Protein AF-A0A843W2I0-F1 (afdb_monomer_lite)

Structure (mmCIF, N/CA/C/O backbone):
data_AF-A0A843W2I0-F1
#
_entry.id   AF-A0A843W2I0-F1
#
loop_
_atom_site.group_PDB
_atom_site.id
_atom_site.type_symbol
_atom_site.label_atom_id
_atom_site.label_alt_id
_atom_site.label_comp_id
_atom_site.label_asym_id
_atom_site.label_entity_id
_atom_site.label_seq_id
_atom_site.pdbx_PDB_ins_code
_atom_site.Cartn_x
_atom_site.Cartn_y
_atom_site.Cartn_z
_atom_site.occupancy
_atom_site.B_iso_or_equiv
_atom_site.auth_seq_id
_atom_site.auth_comp_id
_atom_site.auth_asym_id
_atom_site.auth_atom_id
_atom_site.pdbx_PDB_model_num
ATOM 1 N N . MET A 1 1 ? 0.707 -8.699 9.825 1.00 76.62 1 MET A N 1
ATOM 2 C CA . MET A 1 1 ? -0.359 -8.450 8.830 1.00 76.62 1 MET A CA 1
ATOM 3 C C . MET A 1 1 ? -0.355 -7.007 8.330 1.00 76.62 1 MET A C 1
ATOM 5 O O . MET A 1 1 ? -0.052 -6.825 7.166 1.00 76.62 1 MET A O 1
ATOM 9 N N . VAL A 1 2 ? -0.601 -5.985 9.166 1.00 88.38 2 VAL A N 1
ATOM 10 C CA . VAL A 1 2 ? -0.625 -4.571 8.709 1.00 88.38 2 VAL A CA 1
ATOM 11 C C . VAL A 1 2 ? 0.712 -4.120 8.103 1.00 88.38 2 VAL A C 1
ATOM 13 O O . VAL A 1 2 ? 0.729 -3.657 6.972 1.00 88.38 2 VAL A O 1
ATOM 16 N N . GLN A 1 3 ? 1.838 -4.365 8.782 1.00 85.31 3 GLN A N 1
ATOM 17 C CA . GLN A 1 3 ? 3.174 -4.049 8.246 1.00 85.31 3 GLN A CA 1
ATOM 18 C C . GLN A 1 3 ? 3.486 -4.772 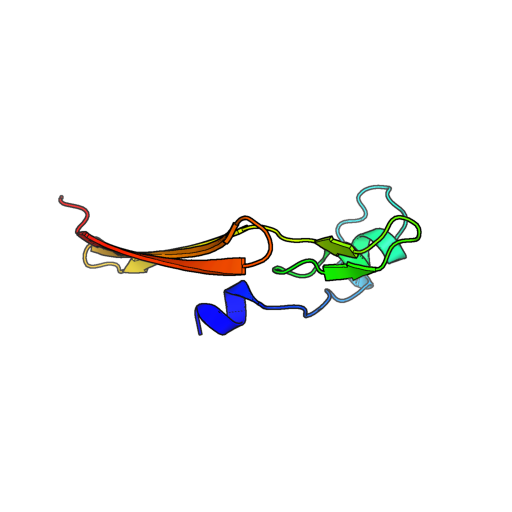6.924 1.00 85.31 3 GLN A C 1
ATOM 20 O O . GLN A 1 3 ? 4.102 -4.196 6.037 1.00 85.31 3 GLN A O 1
ATOM 25 N N . GLN A 1 4 ? 3.036 -6.025 6.776 1.00 90.88 4 GLN A N 1
ATOM 26 C CA . GLN A 1 4 ? 3.221 -6.789 5.536 1.00 90.88 4 GLN A CA 1
ATOM 27 C C . GLN A 1 4 ? 2.438 -6.161 4.383 1.00 90.88 4 GLN A C 1
ATOM 29 O O . GLN A 1 4 ? 3.000 -5.992 3.314 1.00 90.88 4 GLN A O 1
ATOM 34 N N . LEU A 1 5 ? 1.183 -5.758 4.620 1.00 91.94 5 LEU A N 1
ATOM 35 C CA . LEU A 1 5 ? 0.372 -5.045 3.631 1.00 91.94 5 LEU A CA 1
ATOM 36 C C . LEU A 1 5 ? 1.000 -3.695 3.251 1.00 91.94 5 LEU A C 1
ATOM 38 O O . LEU A 1 5 ? 1.079 -3.352 2.079 1.00 91.94 5 LEU A O 1
ATOM 42 N N . MET A 1 6 ? 1.462 -2.934 4.246 1.00 94.12 6 MET A N 1
ATOM 43 C CA . MET A 1 6 ? 2.040 -1.600 4.052 1.00 94.12 6 MET A CA 1
ATOM 44 C C . MET A 1 6 ? 3.339 -1.618 3.244 1.00 94.12 6 MET A C 1
ATOM 46 O O . MET A 1 6 ? 3.640 -0.635 2.576 1.00 94.12 6 MET A O 1
ATOM 50 N N . ARG A 1 7 ? 4.094 -2.721 3.289 1.00 93.50 7 ARG A N 1
ATOM 51 C CA . ARG A 1 7 ? 5.356 -2.919 2.562 1.00 93.50 7 ARG A CA 1
ATOM 52 C C . ARG A 1 7 ? 5.245 -3.980 1.465 1.00 93.50 7 ARG A C 1
ATOM 54 O O . ARG A 1 7 ? 6.264 -4.534 1.056 1.00 93.50 7 ARG A O 1
ATOM 61 N N . ASP A 1 8 ? 4.032 -4.279 1.008 1.00 95.81 8 ASP A N 1
ATOM 62 C CA . ASP A 1 8 ? 3.814 -5.289 -0.020 1.00 95.81 8 ASP A CA 1
ATOM 63 C C . ASP A 1 8 ? 4.330 -4.801 -1.379 1.00 95.81 8 ASP A C 1
ATOM 65 O O . ASP A 1 8 ? 3.879 -3.789 -1.913 1.00 95.81 8 ASP A O 1
ATOM 69 N N . THR A 1 9 ? 5.304 -5.524 -1.925 1.00 95.94 9 THR A N 1
ATOM 70 C CA . THR A 1 9 ? 5.942 -5.234 -3.217 1.00 95.94 9 THR A CA 1
ATOM 71 C C . THR A 1 9 ? 5.534 -6.236 -4.299 1.00 95.94 9 THR A C 1
ATOM 73 O O . THR A 1 9 ? 6.167 -6.301 -5.357 1.00 95.94 9 THR A O 1
ATOM 76 N N . VAL A 1 10 ? 4.496 -7.041 -4.046 1.00 96.12 10 VAL A N 1
ATOM 77 C CA . VAL A 1 10 ? 4.035 -8.065 -4.983 1.00 96.12 10 VAL A CA 1
ATOM 78 C C . VAL A 1 10 ? 3.376 -7.376 -6.173 1.00 96.12 10 VAL A C 1
ATOM 80 O O . VAL A 1 10 ? 2.467 -6.563 -6.027 1.00 96.12 10 VAL A O 1
ATOM 83 N N . LYS A 1 11 ? 3.863 -7.690 -7.374 1.00 95.88 11 LYS A N 1
ATOM 84 C CA . LYS A 1 11 ? 3.300 -7.171 -8.622 1.00 95.88 11 LYS A CA 1
ATOM 85 C C . LYS A 1 11 ? 2.042 -7.944 -8.990 1.00 95.88 11 LYS A C 1
ATOM 87 O O . LYS A 1 11 ? 1.954 -9.146 -8.744 1.00 95.88 11 LYS A O 1
ATOM 92 N N . ALA A 1 12 ? 1.098 -7.252 -9.613 1.00 94.56 12 ALA A N 1
ATOM 93 C CA . ALA A 1 12 ? -0.073 -7.881 -10.194 1.00 94.56 12 ALA A CA 1
ATOM 94 C C . ALA A 1 12 ? 0.311 -8.774 -11.382 1.00 94.56 12 ALA A C 1
ATOM 96 O O . ALA A 1 12 ? 1.279 -8.506 -12.102 1.00 94.56 12 ALA A O 1
ATOM 97 N N . ASP A 1 13 ? -0.503 -9.800 -11.621 1.00 95.25 13 ASP A N 1
ATOM 98 C CA . ASP A 1 13 ? -0.421 -10.585 -12.847 1.00 95.25 13 ASP A CA 1
ATOM 99 C C . ASP A 1 13 ? -0.670 -9.685 -14.060 1.00 95.25 13 ASP A C 1
ATOM 101 O O . ASP A 1 13 ? -1.600 -8.874 -14.075 1.00 95.25 13 ASP A O 1
ATOM 105 N N . ARG A 1 14 ? 0.141 -9.854 -15.110 1.00 93.06 14 ARG A N 1
ATOM 106 C CA . ARG A 1 14 ? 0.098 -8.997 -16.306 1.00 93.06 14 ARG A CA 1
ATOM 107 C C . ARG A 1 14 ? -1.276 -8.981 -16.979 1.00 93.06 14 ARG A C 1
ATOM 109 O O . ARG A 1 14 ? -1.708 -7.949 -17.487 1.00 93.06 14 ARG A O 1
ATOM 116 N N . ASP A 1 15 ? -1.974 -10.111 -16.950 1.00 94.88 15 ASP A N 1
ATOM 117 C CA . ASP A 1 15 ? -3.301 -10.259 -17.554 1.00 94.88 15 ASP A CA 1
ATOM 118 C C . ASP A 1 15 ? -4.409 -9.550 -16.756 1.00 94.88 15 ASP A C 1
ATOM 120 O O . ASP A 1 15 ? -5.481 -9.272 -17.299 1.00 94.88 15 ASP A O 1
ATOM 124 N N . CYS A 1 16 ? -4.135 -9.214 -15.492 1.00 94.69 16 CYS A N 1
ATOM 125 C CA . CYS A 1 16 ? -5.042 -8.525 -14.575 1.00 94.69 16 CYS A CA 1
ATOM 126 C C . CYS A 1 16 ? -4.811 -7.004 -14.529 1.00 94.69 16 CYS A C 1
ATOM 128 O O . CYS A 1 16 ? -5.481 -6.312 -13.760 1.00 94.69 16 CYS A O 1
ATOM 130 N N . LEU A 1 17 ? -3.870 -6.472 -15.318 1.00 95.25 17 LEU A N 1
ATOM 131 C CA . LEU A 1 17 ? -3.578 -5.039 -15.335 1.00 95.25 17 LEU A CA 1
ATOM 132 C C . LEU A 1 17 ? -4.756 -4.224 -15.905 1.00 95.25 17 LEU A C 1
ATOM 134 O O . LEU A 1 17 ? -5.452 -4.690 -16.814 1.00 95.25 17 LEU A O 1
ATOM 138 N N . PRO A 1 18 ? -4.980 -2.991 -15.410 1.00 93.25 18 PRO A N 1
ATOM 139 C CA . PRO A 1 18 ? -6.154 -2.196 -15.764 1.00 93.25 18 PRO A CA 1
ATOM 140 C C . PRO A 1 18 ? -6.161 -1.645 -17.200 1.00 93.25 18 PRO A C 1
ATOM 142 O O . PRO A 1 18 ? -7.183 -1.098 -17.618 1.00 93.25 18 PRO A O 1
ATOM 145 N N . ARG A 1 19 ? -5.077 -1.807 -17.975 1.00 93.69 19 ARG A N 1
ATOM 146 C CA . ARG A 1 19 ? -4.939 -1.318 -19.360 1.00 93.69 19 ARG A CA 1
ATOM 147 C C . ARG A 1 19 ? -5.203 0.180 -19.454 1.00 93.69 19 ARG A C 1
ATOM 149 O O . ARG A 1 19 ? -5.963 0.653 -20.298 1.00 93.69 19 ARG A O 1
ATOM 156 N N . THR A 1 20 ? -4.539 0.932 -18.589 1.00 93.81 20 THR A N 1
ATOM 157 C CA . THR A 1 20 ? -4.664 2.393 -18.450 1.00 93.81 20 THR A CA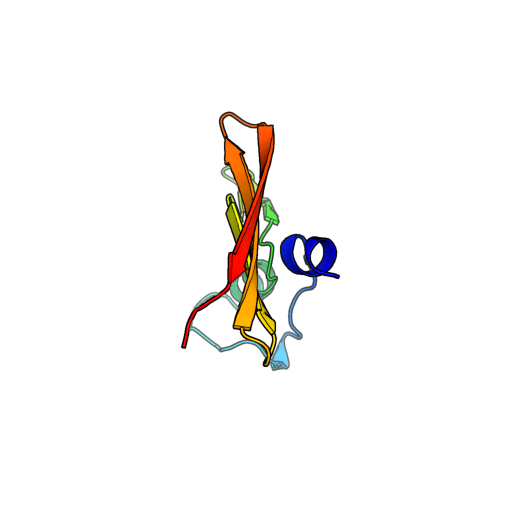 1
ATOM 158 C C . THR A 1 20 ? -4.268 3.196 -19.695 1.00 93.81 20 THR A C 1
ATOM 160 O O . THR A 1 20 ? -4.483 4.405 -19.734 1.00 93.81 20 THR A O 1
ATOM 163 N N . GLY A 1 21 ? -3.693 2.554 -20.718 1.00 93.81 21 GLY A N 1
ATOM 164 C CA . GLY A 1 21 ? -3.112 3.211 -21.893 1.00 93.81 21 GLY A CA 1
ATOM 165 C C . GLY A 1 21 ? -1.653 3.636 -21.691 1.00 93.81 21 GLY A C 1
ATOM 166 O O . GLY A 1 21 ? -1.037 4.168 -22.614 1.00 93.81 21 GLY A O 1
ATOM 167 N N . CYS A 1 22 ? -1.092 3.385 -20.506 1.00 90.94 22 CYS A N 1
ATOM 168 C CA . CYS A 1 22 ? 0.342 3.446 -20.255 1.00 90.94 22 CYS A CA 1
ATOM 169 C C . CYS A 1 22 ? 1.062 2.213 -20.821 1.00 90.94 22 CYS A C 1
ATOM 171 O O . CYS A 1 22 ? 0.441 1.222 -21.206 1.00 90.94 22 CYS A O 1
ATOM 173 N N . ASP A 1 23 ? 2.393 2.287 -20.861 1.00 93.44 23 ASP A N 1
ATOM 174 C CA . ASP A 1 23 ? 3.227 1.129 -21.168 1.00 93.44 23 ASP A CA 1
ATOM 175 C C . ASP A 1 23 ? 2.923 -0.028 -20.184 1.00 93.44 23 ASP A C 1
ATOM 177 O O . ASP A 1 23 ? 2.904 0.214 -18.972 1.00 93.44 23 ASP A O 1
ATOM 181 N N . PRO A 1 24 ? 2.671 -1.264 -20.662 1.00 93.31 24 PRO A N 1
ATOM 182 C CA . PRO A 1 24 ? 2.287 -2.376 -19.790 1.00 93.31 24 PRO A CA 1
ATOM 183 C C . PRO A 1 24 ? 3.339 -2.747 -18.745 1.00 93.31 24 PRO A C 1
ATOM 185 O O . PRO A 1 24 ? 2.986 -3.211 -17.662 1.00 93.31 24 PRO A O 1
ATOM 188 N N . ASP A 1 25 ? 4.623 -2.556 -19.047 1.00 93.12 25 ASP A N 1
ATOM 189 C CA . ASP A 1 25 ? 5.684 -2.874 -18.098 1.00 93.12 25 ASP A CA 1
ATOM 190 C C . ASP A 1 25 ? 5.717 -1.807 -16.999 1.00 93.12 25 ASP A C 1
ATOM 192 O O . ASP A 1 25 ? 5.820 -2.145 -15.823 1.00 93.12 25 ASP A O 1
ATOM 196 N N . LEU A 1 26 ? 5.500 -0.531 -17.346 1.00 92.56 26 LEU A N 1
ATOM 197 C CA . LEU A 1 26 ? 5.299 0.530 -16.353 1.00 92.56 26 LEU A CA 1
ATOM 198 C C . LEU A 1 26 ? 4.073 0.264 -15.466 1.00 92.56 26 LEU A C 1
ATOM 200 O O . LEU A 1 26 ? 4.153 0.425 -14.251 1.00 92.56 26 LEU A O 1
ATOM 204 N N . GLU A 1 27 ? 2.948 -0.145 -16.051 1.00 94.75 27 GLU A N 1
ATOM 205 C CA . GLU A 1 27 ? 1.724 -0.467 -15.306 1.00 94.75 27 GLU A CA 1
ATOM 206 C C . GLU A 1 27 ? 1.953 -1.624 -14.318 1.00 94.75 27 GLU A C 1
ATOM 208 O O . GLU A 1 27 ? 1.519 -1.558 -13.168 1.00 94.75 27 GLU A O 1
ATOM 213 N N . MET A 1 28 ? 2.717 -2.640 -14.726 1.00 95.19 28 MET A N 1
ATOM 214 C CA . MET A 1 28 ? 3.125 -3.746 -13.861 1.00 95.19 28 MET A CA 1
ATOM 215 C C . MET A 1 28 ? 4.083 -3.299 -12.746 1.00 95.19 28 MET A C 1
ATOM 217 O O . MET A 1 28 ? 3.910 -3.696 -11.594 1.00 95.19 28 MET A O 1
ATOM 221 N N . GLU A 1 29 ? 5.083 -2.466 -13.049 1.00 94.62 29 GLU A N 1
ATOM 222 C CA . GLU A 1 29 ? 6.033 -1.933 -12.060 1.00 94.62 29 GLU A CA 1
ATOM 223 C C . GLU A 1 29 ? 5.341 -1.095 -10.969 1.00 94.62 29 GLU A C 1
ATOM 225 O O . GLU A 1 29 ? 5.763 -1.109 -9.813 1.00 94.62 29 GLU A O 1
ATOM 230 N N . LEU A 1 30 ? 4.260 -0.394 -11.321 1.00 94.25 30 LEU A N 1
ATOM 231 C CA . LEU A 1 30 ? 3.492 0.464 -10.413 1.00 94.25 30 LEU A CA 1
ATOM 232 C C . LEU A 1 30 ? 2.307 -0.244 -9.736 1.00 94.25 30 LEU A C 1
ATOM 234 O O . LEU A 1 30 ? 1.586 0.388 -8.968 1.00 94.25 30 LEU A O 1
ATOM 238 N N . SER A 1 31 ? 2.101 -1.532 -10.014 1.00 95.31 31 SER A N 1
ATOM 239 C CA . SER A 1 31 ? 0.987 -2.320 -9.472 1.00 95.31 31 SER A CA 1
ATOM 240 C C . SER A 1 31 ? 1.052 -2.695 -7.978 1.00 95.31 31 SER A C 1
ATOM 242 O O . SER A 1 31 ? -0.023 -2.908 -7.412 1.00 95.31 31 SER A O 1
ATOM 244 N N . PRO A 1 32 ? 2.223 -2.790 -7.307 1.00 95.94 32 PRO A N 1
ATOM 245 C CA . PRO A 1 32 ? 2.260 -3.128 -5.884 1.00 95.94 32 PRO A CA 1
ATOM 246 C C . PRO A 1 32 ? 1.625 -2.065 -4.981 1.00 95.94 32 PRO A C 1
ATOM 248 O O . PRO A 1 32 ? 1.619 -0.878 -5.307 1.00 95.94 32 PRO A O 1
ATOM 251 N N . VAL A 1 33 ? 1.190 -2.470 -3.782 1.00 95.12 33 VAL A N 1
ATOM 252 C CA . VAL A 1 33 ? 0.720 -1.526 -2.745 1.00 95.12 33 VAL A CA 1
ATOM 253 C C . VAL A 1 33 ? 1.849 -0.576 -2.331 1.00 95.12 33 VAL A C 1
ATOM 255 O O . VAL A 1 33 ? 1.653 0.636 -2.207 1.00 95.12 33 VAL A O 1
ATOM 258 N N . PHE A 1 34 ? 3.053 -1.115 -2.142 1.00 96.56 34 PHE A N 1
ATOM 259 C CA . PHE A 1 34 ? 4.265 -0.352 -1.897 1.00 96.56 34 PHE A CA 1
ATOM 260 C C . PHE A 1 34 ? 5.106 -0.284 -3.173 1.00 96.56 34 PHE A C 1
ATOM 262 O O . PHE A 1 34 ? 5.917 -1.162 -3.471 1.00 96.56 34 PHE A O 1
ATOM 269 N N . VAL A 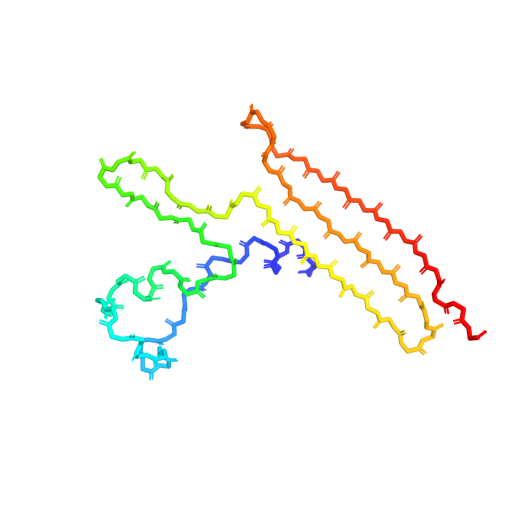1 35 ? 4.924 0.793 -3.934 1.00 96.88 35 VAL A N 1
ATOM 270 C CA . VAL A 1 35 ? 5.676 1.033 -5.165 1.00 96.88 35 VAL A CA 1
ATOM 271 C C . VAL A 1 35 ? 7.128 1.350 -4.823 1.00 96.88 35 VAL A C 1
ATOM 273 O O . VAL A 1 35 ? 7.409 2.273 -4.058 1.00 96.88 35 VAL A O 1
ATOM 276 N N . GLN A 1 36 ? 8.066 0.631 -5.434 1.00 94.62 36 GLN A N 1
ATOM 277 C CA . GLN A 1 36 ? 9.491 0.935 -5.345 1.00 94.62 36 GLN A CA 1
ATOM 278 C C . GLN A 1 36 ? 10.203 0.488 -6.621 1.00 94.62 36 GLN A C 1
ATOM 280 O O . GLN A 1 36 ? 10.533 -0.683 -6.786 1.00 94.62 36 GLN A O 1
ATOM 285 N N . VAL A 1 37 ? 10.456 1.440 -7.515 1.00 94.44 37 VAL A N 1
ATOM 286 C CA . VAL A 1 37 ? 10.986 1.181 -8.857 1.00 94.44 37 VAL A CA 1
ATOM 287 C C . VAL A 1 37 ? 12.212 2.053 -9.102 1.00 94.44 37 VAL A C 1
ATOM 289 O O . VAL A 1 37 ? 12.233 3.249 -8.792 1.00 94.44 37 VAL A O 1
ATOM 292 N N . ASP A 1 38 ? 13.266 1.458 -9.649 1.00 92.56 38 ASP A N 1
ATOM 293 C CA . ASP A 1 38 ? 14.466 2.200 -10.020 1.00 92.56 38 ASP A CA 1
ATOM 294 C C . ASP A 1 38 ? 14.288 2.769 -11.435 1.00 92.56 38 ASP A C 1
ATOM 296 O O . ASP A 1 38 ? 14.039 2.050 -12.400 1.00 92.56 38 ASP A O 1
ATOM 300 N N . THR A 1 39 ? 14.401 4.091 -11.566 1.00 89.44 39 THR A N 1
ATOM 301 C CA . THR A 1 39 ? 14.292 4.798 -12.849 1.00 89.44 39 THR A CA 1
ATOM 302 C C . THR A 1 39 ? 15.637 5.405 -13.236 1.00 89.44 39 THR A C 1
ATOM 304 O O . THR A 1 39 ? 16.526 5.581 -12.401 1.00 89.44 39 THR A O 1
ATOM 307 N N . LYS A 1 40 ? 15.778 5.852 -14.490 1.00 91.38 40 LYS A N 1
ATOM 308 C CA . LYS A 1 40 ? 16.977 6.587 -14.945 1.00 91.38 40 LYS A CA 1
ATOM 309 C C . LYS A 1 40 ? 17.263 7.864 -14.139 1.00 91.38 40 LYS A C 1
ATOM 311 O O . LYS A 1 40 ? 18.382 8.360 -14.175 1.00 91.38 40 LYS A O 1
ATOM 316 N N . LYS A 1 41 ? 16.259 8.415 -13.448 1.00 92.12 41 LYS A N 1
ATOM 317 C CA . LYS A 1 41 ? 16.370 9.632 -12.626 1.00 92.12 41 LYS A CA 1
ATOM 318 C C . LYS A 1 41 ? 16.549 9.333 -11.132 1.00 92.12 41 LYS A C 1
ATOM 320 O O . LYS A 1 41 ? 16.569 10.263 -10.334 1.00 92.12 41 LYS A O 1
ATOM 325 N N . GLY A 1 42 ? 16.672 8.060 -10.759 1.00 91.38 42 GLY A N 1
ATOM 326 C CA . GLY A 1 42 ? 16.724 7.600 -9.375 1.00 91.38 42 GLY A CA 1
ATOM 327 C C . GLY A 1 42 ? 15.499 6.776 -8.987 1.00 91.38 42 GLY A C 1
ATOM 328 O O . GLY A 1 42 ? 14.663 6.426 -9.824 1.00 91.38 42 GLY A O 1
ATOM 329 N N . ARG A 1 43 ? 15.408 6.448 -7.699 1.00 90.62 43 ARG A N 1
ATOM 330 C CA . ARG A 1 43 ? 14.333 5.617 -7.156 1.00 90.62 43 ARG A CA 1
ATOM 331 C C . ARG A 1 43 ? 13.026 6.404 -7.066 1.00 90.62 43 ARG A C 1
ATOM 333 O O . ARG A 1 43 ? 12.981 7.462 -6.441 1.00 90.62 43 ARG A O 1
ATOM 340 N N . TYR A 1 44 ? 11.976 5.870 -7.675 1.00 91.56 44 TYR A N 1
ATOM 341 C CA . TYR A 1 44 ? 10.603 6.352 -7.563 1.00 91.56 44 TYR A CA 1
ATOM 342 C C . TYR A 1 44 ? 9.806 5.376 -6.697 1.00 91.56 44 TYR A C 1
ATOM 344 O O . TYR A 1 44 ? 9.985 4.164 -6.805 1.00 91.56 44 TYR A O 1
ATOM 352 N N . GLY A 1 45 ? 8.937 5.880 -5.824 1.00 94.75 45 GLY A N 1
ATOM 353 C CA . GLY A 1 45 ? 8.138 4.992 -4.994 1.00 94.75 45 GLY A CA 1
ATOM 354 C C . GLY A 1 45 ? 7.324 5.667 -3.905 1.00 94.75 45 GLY A C 1
ATOM 355 O O . GLY A 1 45 ? 7.323 6.892 -3.752 1.00 94.75 45 GLY A O 1
ATOM 356 N N . THR A 1 46 ? 6.644 4.823 -3.140 1.00 96.25 46 THR A N 1
ATOM 357 C CA . THR A 1 46 ? 5.801 5.185 -2.008 1.00 96.25 46 THR A CA 1
ATOM 358 C C . THR A 1 46 ? 6.624 5.897 -0.935 1.00 96.25 46 THR A C 1
ATOM 360 O O . THR A 1 46 ? 7.660 5.411 -0.485 1.00 96.25 46 THR A O 1
ATOM 363 N N . ARG A 1 47 ? 6.153 7.079 -0.520 1.00 95.94 47 ARG A N 1
ATOM 364 C CA . ARG A 1 47 ? 6.760 7.890 0.552 1.00 95.94 47 ARG A CA 1
ATOM 365 C C . ARG A 1 47 ? 5.958 7.909 1.846 1.00 95.94 47 ARG A C 1
ATOM 367 O O . ARG A 1 47 ? 6.485 8.344 2.862 1.00 95.94 47 ARG A O 1
ATOM 374 N N . SER A 1 48 ? 4.703 7.494 1.798 1.00 95.81 48 SER A N 1
ATOM 375 C CA . SER A 1 48 ? 3.857 7.277 2.963 1.00 95.8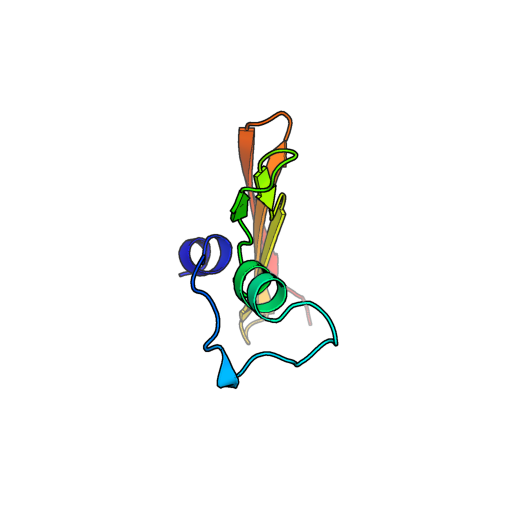1 48 SER A CA 1
ATOM 376 C C . SER A 1 48 ? 2.829 6.214 2.611 1.00 95.81 48 SER A C 1
ATOM 378 O O . SER A 1 48 ? 2.380 6.141 1.466 1.00 95.81 48 SER A O 1
ATOM 380 N N . THR A 1 49 ? 2.491 5.383 3.581 1.00 96.75 49 THR A N 1
ATOM 381 C CA . THR A 1 49 ? 1.416 4.403 3.507 1.00 96.75 49 THR A CA 1
ATOM 382 C C . THR A 1 49 ? 0.657 4.443 4.821 1.00 96.75 49 THR A C 1
ATOM 384 O O . THR A 1 49 ? 1.250 4.604 5.890 1.00 96.75 49 THR A O 1
ATOM 387 N N . ALA A 1 50 ? -0.663 4.331 4.743 1.00 96.00 50 ALA A N 1
ATOM 388 C CA . ALA A 1 50 ? -1.521 4.354 5.909 1.00 96.00 50 ALA A CA 1
ATOM 389 C C . ALA A 1 50 ? -2.577 3.258 5.809 1.00 96.00 50 ALA A C 1
ATOM 391 O O . ALA A 1 50 ? -3.166 3.029 4.753 1.00 96.00 50 ALA A O 1
ATOM 392 N N . VAL A 1 51 ? -2.827 2.591 6.930 1.00 95.69 51 VAL A N 1
ATOM 393 C CA . VAL A 1 51 ? -3.843 1.554 7.068 1.00 95.69 51 VAL A CA 1
ATOM 394 C C . VAL A 1 51 ? -4.787 1.948 8.187 1.00 95.69 51 VAL A C 1
ATOM 396 O O . VAL A 1 51 ? -4.376 2.185 9.321 1.00 95.69 51 VAL A O 1
ATOM 399 N N . LEU A 1 52 ? -6.075 1.964 7.864 1.00 95.12 52 LEU A N 1
ATOM 400 C CA . LEU A 1 52 ? -7.150 2.128 8.825 1.00 95.12 52 LEU A CA 1
ATOM 401 C C . LEU A 1 52 ? -7.832 0.774 9.020 1.00 95.12 52 LEU A C 1
ATOM 403 O O . LEU A 1 52 ? -8.440 0.248 8.088 1.00 95.12 52 LEU A O 1
ATOM 407 N N . SER A 1 53 ? -7.741 0.205 10.219 1.00 94.81 53 SER A N 1
ATOM 408 C CA . SER A 1 53 ? -8.542 -0.960 10.592 1.00 94.81 53 SER A CA 1
ATOM 409 C C . SER A 1 53 ? -9.718 -0.513 11.448 1.00 94.81 53 SER A C 1
ATOM 411 O O . SER A 1 53 ? -9.545 0.237 12.404 1.00 94.81 53 SER A O 1
ATOM 413 N N . VAL A 1 54 ? -10.919 -0.959 11.085 1.00 95.38 54 VAL A N 1
ATOM 414 C CA . VAL A 1 54 ? -12.157 -0.662 11.810 1.00 95.38 54 VAL A CA 1
ATOM 415 C C . VAL A 1 54 ? -12.827 -1.984 12.140 1.00 95.38 54 VAL A C 1
ATOM 417 O O . VAL A 1 54 ? -13.142 -2.774 11.248 1.00 95.38 54 VAL A O 1
ATOM 420 N N . LYS A 1 55 ? -13.031 -2.247 13.426 1.00 95.12 55 LYS A N 1
ATOM 421 C CA . LYS A 1 55 ? -13.769 -3.417 13.900 1.00 95.12 55 LYS A CA 1
ATOM 422 C C . LYS A 1 55 ? -15.250 -3.077 14.049 1.00 95.12 55 LYS A C 1
ATOM 424 O O . LYS A 1 55 ? -15.625 -1.937 14.306 1.00 95.12 55 LYS A O 1
ATOM 429 N N . ALA A 1 56 ? -16.107 -4.094 13.954 1.00 95.25 56 ALA A N 1
ATOM 430 C CA . ALA A 1 56 ? -17.559 -3.935 14.089 1.00 95.25 56 ALA A CA 1
ATOM 431 C C . ALA A 1 56 ? -18.001 -3.370 15.455 1.00 95.25 56 ALA A C 1
ATOM 433 O O . ALA A 1 56 ? -19.098 -2.834 15.576 1.00 95.25 56 ALA A O 1
ATOM 434 N N . ASN A 1 57 ? -17.150 -3.481 16.480 1.00 94.56 57 ASN A N 1
ATOM 435 C CA . ASN A 1 57 ? -17.380 -2.904 17.803 1.00 94.56 57 ASN A CA 1
ATOM 436 C C . ASN A 1 57 ? -17.007 -1.410 17.902 1.00 94.56 57 ASN A C 1
ATOM 438 O O . ASN A 1 57 ? -17.095 -0.861 18.993 1.00 94.56 57 ASN A O 1
ATOM 442 N N . GLY A 1 58 ? -16.588 -0.772 16.804 1.00 95.00 58 GLY A N 1
ATOM 443 C CA . GLY A 1 58 ? -16.196 0.639 16.772 1.00 95.00 58 GLY A CA 1
ATOM 444 C C . GLY A 1 58 ? -14.719 0.901 17.077 1.00 95.00 58 GLY A C 1
ATOM 445 O O . GLY A 1 58 ? -14.288 2.049 16.970 1.00 95.00 58 GLY A O 1
ATOM 446 N N . GLU A 1 59 ? -13.930 -0.132 17.403 1.00 97.12 59 GLU A N 1
ATOM 447 C CA . GLU A 1 59 ? -12.490 0.024 17.618 1.00 97.12 59 GLU A CA 1
ATOM 448 C C . GLU A 1 59 ? -11.788 0.331 16.301 1.00 97.12 59 GLU A C 1
ATOM 450 O O . GLU A 1 59 ? -11.911 -0.421 15.327 1.00 97.12 59 GLU A O 1
ATOM 455 N N . VAL A 1 60 ? -11.012 1.411 16.299 1.00 96.38 60 VAL A N 1
ATOM 456 C CA . VAL A 1 60 ? -10.225 1.843 15.154 1.00 96.38 60 VAL A CA 1
ATOM 457 C C . VAL A 1 60 ? -8.751 1.867 15.507 1.00 96.38 60 VAL A C 1
ATOM 459 O O . VAL A 1 60 ? -8.355 2.396 16.546 1.00 96.38 60 VAL A O 1
ATOM 462 N N . SER A 1 61 ? -7.924 1.323 14.619 1.00 96.12 61 SER A N 1
ATOM 463 C CA . SER A 1 61 ? -6.477 1.518 14.650 1.00 96.12 61 SER A CA 1
ATOM 464 C C . SER A 1 61 ? -6.019 2.114 13.323 1.00 96.12 61 SER A C 1
ATOM 466 O O . SER A 1 61 ? -6.183 1.510 12.263 1.00 96.12 61 SER A O 1
ATOM 468 N N . PHE A 1 62 ? -5.452 3.310 13.395 1.00 96.00 62 PHE A N 1
ATOM 469 C CA . PHE A 1 62 ? -4.768 3.972 12.298 1.00 96.00 62 PHE A CA 1
ATOM 470 C C . PHE A 1 62 ? -3.271 3.706 12.429 1.00 96.00 62 PHE A C 1
ATOM 472 O O . PHE A 1 62 ? -2.684 3.992 13.471 1.00 96.00 62 PHE A O 1
ATOM 479 N N . TYR A 1 63 ? -2.674 3.158 11.380 1.00 96.25 63 TYR A N 1
ATOM 480 C CA . TYR A 1 63 ? -1.241 2.935 11.249 1.00 96.25 63 TYR A CA 1
ATOM 481 C C . TYR A 1 63 ? -0.747 3.772 10.084 1.00 96.25 63 TYR A C 1
ATOM 483 O O . TYR A 1 63 ? -1.330 3.713 9.006 1.00 96.25 63 TYR A O 1
ATOM 491 N N . GLU A 1 64 ? 0.335 4.500 10.274 1.00 96.69 64 GLU A N 1
ATOM 492 C CA . GLU A 1 64 ? 1.003 5.259 9.231 1.00 96.69 64 GLU A CA 1
ATOM 493 C C . GLU A 1 64 ? 2.495 4.962 9.282 1.00 96.69 64 GLU A C 1
ATOM 495 O O . GLU A 1 64 ? 3.102 4.912 10.352 1.00 96.69 64 GLU A O 1
ATOM 500 N N . GLU A 1 65 ? 3.084 4.780 8.111 1.00 95.75 65 GLU A N 1
ATOM 501 C CA . GLU A 1 65 ? 4.521 4.713 7.939 1.00 95.75 65 GLU A CA 1
ATOM 502 C C . GLU A 1 65 ? 4.922 5.669 6.821 1.00 95.75 65 GLU A C 1
ATOM 504 O O . GLU A 1 65 ? 4.414 5.580 5.703 1.00 95.75 65 GLU A O 1
ATOM 509 N N . TYR A 1 66 ? 5.823 6.602 7.114 1.00 95.94 66 TYR A N 1
ATOM 510 C CA . TYR A 1 66 ? 6.152 7.691 6.202 1.00 95.94 66 TYR A CA 1
ATOM 511 C C . TYR A 1 66 ? 7.631 8.068 6.239 1.00 95.94 66 TYR A C 1
ATOM 513 O O . TYR A 1 66 ? 8.329 7.897 7.237 1.00 95.94 66 TYR A O 1
ATOM 521 N N . LEU A 1 67 ? 8.120 8.582 5.112 1.00 95.38 67 LEU A N 1
ATOM 522 C CA . LEU A 1 67 ? 9.506 8.975 4.913 1.00 95.38 67 LEU A CA 1
ATOM 523 C C . LEU A 1 67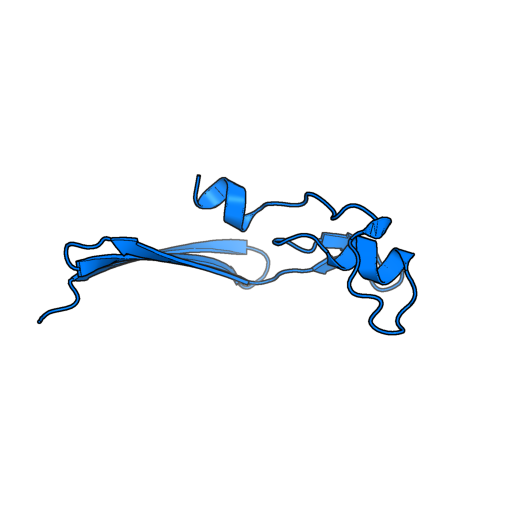 ? 9.678 10.477 5.154 1.00 95.38 67 LEU A C 1
ATOM 525 O O . LEU A 1 67 ? 9.283 11.313 4.327 1.00 95.38 67 LEU A O 1
ATOM 529 N N . GLU A 1 68 ? 10.362 10.809 6.241 1.00 96.44 68 GLU A N 1
ATOM 530 C CA . GLU A 1 68 ? 10.710 12.173 6.621 1.00 96.44 68 GLU A CA 1
ATOM 531 C C . GLU A 1 68 ? 12.232 12.330 6.662 1.00 96.44 68 GLU A C 1
ATOM 533 O O . GLU A 1 68 ? 12.924 11.630 7.397 1.00 96.44 68 GLU A O 1
ATOM 538 N N . MET A 1 69 ? 12.770 13.240 5.842 1.00 94.56 69 MET A N 1
ATOM 539 C CA . MET A 1 69 ? 14.216 13.507 5.751 1.00 94.56 69 MET A CA 1
ATOM 540 C C . MET A 1 69 ? 15.079 12.248 5.526 1.00 94.56 69 MET A C 1
ATOM 542 O O . MET A 1 69 ? 16.198 12.151 6.018 1.00 94.56 69 MET A O 1
ATOM 546 N N . GLY A 1 70 ? 14.559 11.272 4.773 1.00 91.44 70 GLY A N 1
ATOM 547 C CA . GLY A 1 70 ? 15.260 10.018 4.474 1.00 91.44 70 GLY A CA 1
ATOM 548 C C . GLY A 1 70 ? 15.163 8.950 5.569 1.00 91.44 70 GLY A C 1
ATOM 549 O O . GLY A 1 70 ? 15.700 7.860 5.390 1.00 91.44 70 GLY A O 1
ATOM 550 N N . VAL A 1 71 ? 14.453 9.228 6.663 1.00 96.06 71 VAL A N 1
ATOM 551 C CA . VAL A 1 71 ? 14.212 8.283 7.756 1.00 96.06 71 VAL A CA 1
ATOM 552 C C . VAL A 1 71 ? 12.747 7.863 7.738 1.00 96.06 71 VAL A C 1
ATOM 554 O O . VAL A 1 71 ? 11.850 8.703 7.661 1.00 96.06 71 VAL A O 1
ATOM 557 N N . TRP A 1 72 ? 12.506 6.554 7.781 1.00 94.69 72 TRP A N 1
ATOM 558 C CA . TRP A 1 72 ? 11.160 6.015 7.940 1.00 94.69 72 TRP A CA 1
ATOM 559 C C . TRP A 1 72 ? 10.699 6.196 9.382 1.00 94.69 72 TRP A C 1
ATOM 561 O O . TRP A 1 72 ? 11.432 5.885 10.321 1.00 94.69 72 TRP A O 1
ATOM 571 N N . LYS A 1 73 ? 9.491 6.725 9.540 1.00 96.06 73 LYS A N 1
ATOM 572 C CA . LYS A 1 73 ? 8.825 6.931 10.820 1.00 96.06 73 LYS A CA 1
ATOM 573 C C . LYS A 1 73 ? 7.513 6.175 10.828 1.00 96.06 73 LYS A C 1
ATOM 575 O O . LYS A 1 73 ? 6.845 6.084 9.802 1.00 96.06 73 LYS A O 1
ATOM 580 N N . GLU A 1 74 ? 7.155 5.680 12.001 1.00 95.62 74 GLU A N 1
ATOM 581 C CA . GLU A 1 74 ? 5.903 4.979 12.242 1.00 95.62 74 GLU A CA 1
ATOM 582 C C . GLU A 1 74 ? 5.049 5.787 13.217 1.00 95.62 74 GLU A C 1
ATOM 584 O O . GLU A 1 74 ? 5.549 6.343 14.199 1.00 95.62 74 GLU A O 1
ATOM 589 N N . HIS A 1 75 ? 3.750 5.837 12.954 1.00 94.94 75 HIS A N 1
ATOM 590 C CA . HIS A 1 75 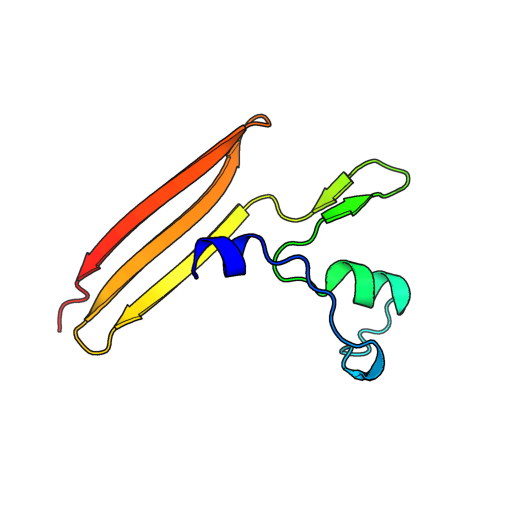? 2.765 6.464 13.815 1.00 94.94 75 HIS A CA 1
ATOM 591 C C . HIS A 1 75 ? 1.547 5.548 13.930 1.00 94.94 75 HIS A C 1
ATOM 593 O O . HIS A 1 75 ? 1.048 5.020 12.938 1.00 94.94 75 HIS A O 1
ATOM 599 N N . MET A 1 76 ? 1.073 5.337 15.157 1.00 95.50 76 MET A N 1
ATOM 600 C CA . MET A 1 76 ? -0.124 4.547 15.418 1.00 95.50 76 MET A CA 1
ATOM 601 C C . MET A 1 76 ? -1.056 5.309 16.347 1.00 95.50 76 MET A C 1
ATOM 603 O O . MET A 1 76 ? -0.646 5.747 17.421 1.00 95.50 76 MET A O 1
ATOM 607 N N . VAL A 1 77 ? -2.319 5.423 15.946 1.00 96.38 77 VAL A N 1
ATOM 608 C CA . VAL A 1 77 ? -3.380 6.026 16.753 1.00 96.38 77 VAL A CA 1
ATOM 609 C C . VAL A 1 77 ? -4.506 5.022 16.901 1.00 96.38 77 VAL A C 1
ATOM 611 O O . VAL A 1 77 ? -4.997 4.475 15.915 1.00 96.38 77 VAL A O 1
ATOM 614 N N . GLN A 1 78 ? -4.939 4.799 18.136 1.00 96.75 78 GLN A N 1
ATOM 615 C CA . GLN A 1 78 ? -6.087 3.955 18.435 1.00 96.75 78 GLN A CA 1
ATOM 616 C C . GLN A 1 78 ? -7.183 4.799 19.066 1.00 96.75 78 GLN A C 1
ATOM 618 O O . GLN A 1 78 ? -6.926 5.590 19.973 1.00 96.75 78 GLN A O 1
ATOM 623 N N . TYR A 1 79 ? -8.402 4.643 18.566 1.00 95.88 79 TYR A N 1
ATOM 624 C CA . TYR A 1 79 ? -9.559 5.372 19.060 1.00 95.88 79 TYR A CA 1
ATOM 625 C C . TYR A 1 79 ? -10.834 4.543 18.918 1.00 95.88 79 TYR A C 1
ATOM 627 O O . TYR A 1 79 ? -10.860 3.499 18.266 1.00 95.88 79 TYR A O 1
ATOM 635 N N . GLN A 1 80 ? -11.894 5.007 19.570 1.00 96.62 80 GLN A N 1
ATOM 636 C CA . GLN A 1 80 ? -13.227 4.425 19.477 1.00 96.62 80 GLN A CA 1
ATOM 637 C C . GLN A 1 80 ? -14.134 5.385 18.726 1.00 96.62 80 GLN A C 1
ATOM 639 O O . GLN A 1 80 ? -14.236 6.557 19.096 1.00 96.62 80 GLN A O 1
ATOM 644 N N . ILE A 1 81 ? -14.800 4.894 17.685 1.00 93.62 81 ILE A N 1
ATOM 645 C CA . ILE A 1 81 ? -15.888 5.646 17.067 1.00 93.62 81 ILE A CA 1
ATOM 646 C C . ILE A 1 81 ? -17.111 5.467 17.969 1.00 93.62 81 ILE A C 1
ATOM 648 O O . ILE A 1 81 ? -17.635 4.362 18.112 1.00 93.62 81 ILE A O 1
ATOM 652 N N . GLY A 1 82 ? -17.536 6.553 18.617 1.00 79.62 82 GLY A N 1
ATOM 653 C CA . GLY A 1 82 ? -18.780 6.581 19.383 1.00 79.62 82 GLY A CA 1
ATOM 654 C C . GLY A 1 82 ? -19.998 6.380 18.477 1.00 79.62 82 GLY A C 1
ATOM 655 O O . GLY A 1 82 ? -19.973 6.760 17.306 1.00 79.62 82 GLY A O 1
ATOM 656 N N . ARG A 1 83 ? -21.055 5.777 19.027 1.00 59.09 83 ARG A N 1
ATOM 657 C CA . ARG A 1 83 ? -22.397 5.808 18.432 1.00 59.09 83 ARG A CA 1
ATOM 658 C C . ARG A 1 83 ? -23.114 7.098 18.794 1.00 59.09 83 ARG A C 1
ATOM 660 O O . ARG A 1 83 ? -22.934 7.542 19.949 1.00 59.09 83 ARG A O 1
#

InterPro domains:
  IPR008551 Transport and Golgi organisation protein 2 [PF05742] (4-68)
  IPR008551 Transport and Golgi organisation protein 2 [PTHR17985] (1-81)

Foldseek 3Di:
DVVCQQQWQDFDDLVPFPPPVDDSVVSRQCRHNWRWDQDPVGIDTDFKDWDWDADPQQKIKIWMWGADPNDIDIDIDIDGDDD

Secondary structure (DSSP, 8-state):
-HHHHHT--PPPPGGGS---SS-HHHHHHT-SSS-EEEETTEEEE-SEEEEEEE-TTSEEEEEEEEEETTEEEEEEEEEE---

Radius of gyration: 16.2 Å; chains: 1; bounding box: 39×24×41 Å

pLDDT: mean 93.64, std 5.01, range [59.09, 97.12]

Sequence (83 aa):
MVQQLMRDTVKADRDCLPRTGCDPDLEMELSPVFVQVDTKKGRYGTRSTAVLSVKANGEVSFYEEYLEMGVWKEHMVQYQIGR

Organism: Colocasia esculenta (NCBI:txid4460)